Protein AF-A0A1C5G0B2-F1 (afdb_monomer_lite)

Sequence (48 aa):
MAPGVGIKEVARAAGVSVGTVSNVINRPESVSEATRDRVQAVIERLGY

pLDDT: mean 88.69, std 12.29, range [40.5, 95.81]

Secondary structure (DSSP, 8-state):
-PPP--HHHHHHHHTS-HHHHHHHHH-GGGS-HHHHHHHHHHHHHHT-

Radius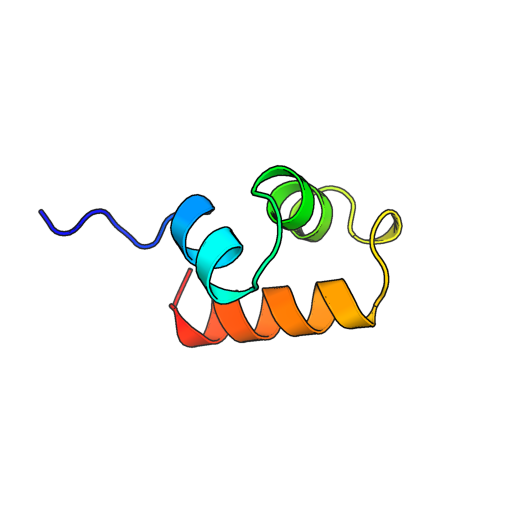 of gyration: 10.17 Å; chains: 1; bounding box: 19×16×33 Å

Structure (mmCIF, N/CA/C/O backbone):
data_AF-A0A1C5G0B2-F1
#
_entry.id   AF-A0A1C5G0B2-F1
#
loop_
_atom_site.group_PDB
_atom_site.id
_atom_site.type_symbol
_atom_site.label_atom_id
_atom_site.label_alt_id
_atom_site.label_comp_id
_atom_site.label_asym_id
_atom_site.label_entity_id
_atom_site.label_seq_id
_atom_site.pdbx_PDB_ins_code
_atom_site.Cartn_x
_atom_site.Cartn_y
_atom_site.Cartn_z
_atom_site.occupancy
_atom_site.B_iso_or_equiv
_atom_site.auth_seq_id
_atom_site.auth_comp_id
_atom_site.auth_asym_id
_atom_site.auth_atom_id
_atom_site.pdbx_PDB_model_num
ATOM 1 N N . MET A 1 1 ? 9.906 4.311 -22.634 1.00 40.50 1 MET A N 1
ATOM 2 C CA . MET A 1 1 ? 10.038 3.428 -21.459 1.00 40.50 1 MET A CA 1
ATOM 3 C C . MET A 1 1 ? 8.801 3.661 -20.614 1.00 40.50 1 MET A C 1
ATOM 5 O O . MET A 1 1 ? 8.684 4.739 -20.046 1.00 40.50 1 MET A O 1
ATOM 9 N N . ALA A 1 2 ? 7.815 2.760 -20.662 1.00 49.25 2 ALA A N 1
ATOM 10 C CA . ALA A 1 2 ? 6.682 2.867 -19.746 1.00 49.25 2 ALA A CA 1
ATOM 11 C C . ALA A 1 2 ? 7.270 2.833 -18.328 1.00 49.25 2 ALA A C 1
ATOM 13 O O . ALA A 1 2 ? 8.104 1.957 -18.077 1.00 49.25 2 ALA A O 1
ATOM 14 N N . PRO A 1 3 ? 6.969 3.807 -17.453 1.00 54.31 3 PRO A N 1
ATOM 15 C CA . PRO A 1 3 ? 7.463 3.750 -16.089 1.00 54.31 3 PRO A CA 1
ATOM 16 C C . PRO A 1 3 ? 6.977 2.418 -15.523 1.00 54.31 3 PRO A C 1
ATOM 18 O O . PRO A 1 3 ? 5.776 2.148 -15.551 1.00 54.31 3 PRO A O 1
ATOM 21 N N . GLY A 1 4 ? 7.915 1.551 -15.127 1.00 63.88 4 GLY A N 1
ATOM 22 C CA . GLY A 1 4 ? 7.575 0.282 -14.495 1.00 63.88 4 GLY A CA 1
ATOM 23 C C . GLY A 1 4 ? 6.573 0.558 -13.384 1.00 63.88 4 GLY A C 1
ATOM 24 O O . GLY A 1 4 ? 6.686 1.592 -12.714 1.00 63.88 4 GLY A O 1
ATOM 25 N N . VAL A 1 5 ? 5.565 -0.307 -13.252 1.00 72.88 5 VAL A N 1
ATOM 26 C CA . VAL A 1 5 ? 4.580 -0.205 -12.174 1.00 72.88 5 VAL A CA 1
ATOM 27 C C . VAL A 1 5 ? 5.360 0.031 -10.889 1.00 72.88 5 VAL A C 1
ATOM 29 O O . VAL A 1 5 ? 6.213 -0.758 -10.503 1.00 72.88 5 VAL A O 1
ATOM 32 N N . GLY A 1 6 ? 5.153 1.203 -10.305 1.00 85.69 6 GLY A N 1
ATOM 33 C CA . GLY A 1 6 ? 5.861 1.637 -9.118 1.00 85.69 6 GLY A CA 1
ATOM 34 C C . GLY A 1 6 ? 4.907 1.686 -7.944 1.00 85.69 6 GLY A C 1
ATOM 35 O O . GLY A 1 6 ? 3.689 1.758 -8.110 1.00 85.69 6 GLY A O 1
ATOM 36 N N . ILE A 1 7 ? 5.465 1.782 -6.743 1.00 89.38 7 ILE A N 1
ATOM 37 C CA . ILE A 1 7 ? 4.703 1.938 -5.498 1.00 89.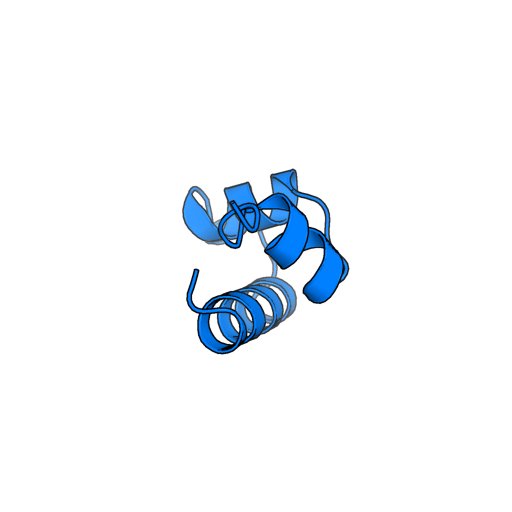38 7 ILE A CA 1
ATOM 38 C C . ILE A 1 7 ? 3.660 3.078 -5.549 1.00 89.38 7 ILE A C 1
ATOM 40 O O . ILE A 1 7 ? 2.626 3.010 -4.889 1.00 89.38 7 ILE A O 1
ATOM 44 N N . LYS A 1 8 ? 3.894 4.117 -6.367 1.00 91.44 8 LYS A N 1
ATOM 45 C CA . LYS A 1 8 ? 2.947 5.220 -6.609 1.00 91.44 8 LYS A CA 1
ATOM 46 C C . LYS A 1 8 ? 1.689 4.776 -7.357 1.00 91.44 8 LYS A C 1
ATOM 48 O O . LYS A 1 8 ? 0.595 5.193 -6.985 1.00 91.44 8 LYS A O 1
ATOM 53 N N . GLU A 1 9 ? 1.836 3.922 -8.366 1.00 92.31 9 GLU A N 1
ATOM 54 C CA . GLU A 1 9 ? 0.700 3.404 -9.134 1.00 92.31 9 GLU A CA 1
ATOM 55 C C . GLU A 1 9 ? -0.116 2.424 -8.294 1.00 92.31 9 GLU A C 1
ATOM 57 O O . GLU A 1 9 ? -1.342 2.518 -8.270 1.00 92.31 9 GLU A O 1
ATOM 62 N N . VAL A 1 10 ? 0.558 1.571 -7.516 1.00 92.75 10 VAL A N 1
ATOM 63 C CA . VAL A 1 10 ? -0.096 0.699 -6.528 1.00 92.75 10 VAL A CA 1
ATOM 64 C C . VAL A 1 10 ? -0.905 1.530 -5.532 1.00 92.75 10 VAL A C 1
ATOM 66 O O . VAL A 1 10 ? -2.082 1.254 -5.315 1.00 92.75 10 VAL A O 1
ATOM 69 N N . ALA A 1 11 ? -0.316 2.588 -4.969 1.00 94.00 11 ALA A N 1
ATOM 70 C CA . ALA A 1 11 ? -0.993 3.469 -4.019 1.00 94.00 11 ALA A CA 1
ATOM 71 C C . ALA A 1 11 ? -2.244 4.117 -4.633 1.00 94.00 11 ALA A C 1
ATOM 73 O O . ALA A 1 11 ? -3.329 4.068 -4.051 1.00 94.00 11 ALA A O 1
ATOM 74 N N . ARG A 1 12 ? -2.114 4.647 -5.854 1.00 93.88 12 ARG A N 1
ATOM 75 C CA . ARG A 1 12 ? -3.220 5.262 -6.593 1.00 93.88 12 ARG A CA 1
ATOM 76 C C . ARG A 1 12 ? -4.343 4.265 -6.888 1.00 93.88 12 ARG A C 1
ATOM 78 O O . ARG A 1 12 ? -5.504 4.590 -6.660 1.00 93.88 12 ARG A O 1
ATOM 85 N N . ALA A 1 13 ? -4.016 3.064 -7.360 1.00 93.44 13 ALA A N 1
ATOM 86 C CA . ALA A 1 13 ? -5.001 2.032 -7.683 1.00 93.44 13 ALA A CA 1
ATOM 87 C C . ALA A 1 13 ? -5.672 1.440 -6.429 1.00 93.44 13 ALA A C 1
ATOM 89 O O . ALA A 1 13 ? -6.875 1.173 -6.433 1.00 93.44 13 ALA A O 1
ATOM 90 N N . ALA A 1 14 ? -4.928 1.301 -5.332 1.00 93.75 14 ALA A N 1
ATOM 91 C CA . ALA A 1 14 ? -5.467 0.883 -4.042 1.00 93.75 14 ALA A CA 1
ATOM 92 C C . ALA A 1 14 ? -6.224 2.007 -3.313 1.00 93.75 14 ALA A C 1
ATOM 94 O O . ALA A 1 14 ? -6.937 1.724 -2.354 1.00 93.75 14 ALA A O 1
ATOM 95 N N . GLY A 1 15 ? -6.138 3.260 -3.772 1.00 95.00 15 GLY A N 1
ATOM 96 C CA . GLY A 1 15 ? -6.794 4.403 -3.132 1.00 95.00 15 GLY A CA 1
ATOM 97 C C . GLY A 1 15 ? -6.197 4.747 -1.766 1.00 95.00 15 GLY A C 1
ATOM 98 O O . GLY A 1 15 ? -6.921 5.166 -0.867 1.00 95.00 15 GLY A O 1
ATOM 99 N N . VAL A 1 16 ? -4.891 4.535 -1.599 1.00 95.75 16 VAL A N 1
ATOM 100 C CA . VAL A 1 16 ? -4.153 4.791 -0.355 1.00 95.75 16 VAL A CA 1
ATOM 101 C C . VAL A 1 16 ? -2.914 5.642 -0.623 1.00 95.75 16 VAL A C 1
ATOM 103 O O . VAL A 1 16 ? -2.531 5.886 -1.766 1.00 95.75 16 VAL A O 1
ATOM 106 N N . SER A 1 17 ? -2.249 6.088 0.439 1.00 95.81 17 SER A N 1
ATOM 107 C CA . SER A 1 17 ? -0.980 6.810 0.329 1.00 95.81 17 SER A CA 1
ATOM 108 C C . SER A 1 17 ? 0.185 5.863 0.031 1.00 95.81 17 SER A C 1
ATOM 110 O O . SER A 1 17 ? 0.195 4.710 0.459 1.00 95.81 17 SER A O 1
ATOM 112 N N . VAL A 1 18 ? 1.243 6.374 -0.607 1.00 94.12 18 VAL A N 1
ATOM 113 C CA . VAL A 1 18 ? 2.501 5.622 -0.817 1.00 94.12 18 VAL A CA 1
ATOM 114 C C . VAL A 1 18 ? 3.078 5.106 0.506 1.00 94.12 18 VAL A C 1
ATOM 116 O O . VAL A 1 18 ? 3.556 3.979 0.576 1.00 94.12 18 VAL A O 1
ATOM 119 N N . GL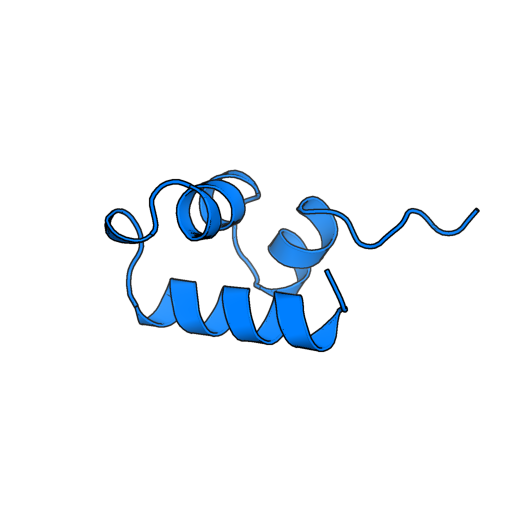Y A 1 19 ? 2.975 5.899 1.579 1.00 94.94 19 GLY A N 1
ATOM 120 C CA . GLY A 1 19 ? 3.370 5.478 2.925 1.00 94.94 19 GLY A CA 1
ATOM 121 C C . GLY A 1 19 ? 2.561 4.288 3.449 1.00 94.94 19 GLY A C 1
ATOM 122 O O . GLY A 1 19 ? 3.122 3.426 4.112 1.00 94.94 19 GLY A O 1
ATOM 123 N N . THR A 1 20 ? 1.278 4.178 3.094 1.00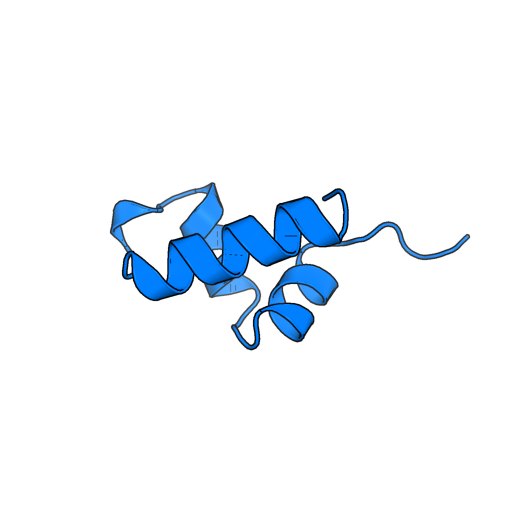 94.94 20 THR A N 1
ATOM 124 C CA . THR A 1 20 ? 0.442 3.019 3.440 1.00 94.94 20 THR A CA 1
ATOM 125 C C . THR A 1 20 ? 0.915 1.771 2.712 1.00 94.94 20 THR A C 1
ATOM 127 O O . THR A 1 20 ? 1.037 0.729 3.340 1.00 94.94 20 THR A O 1
ATOM 130 N N . VAL A 1 21 ? 1.249 1.874 1.422 1.00 93.81 21 VAL A N 1
ATOM 131 C CA . VAL A 1 21 ? 1.832 0.747 0.674 1.00 93.81 21 VAL A CA 1
ATOM 132 C C . VAL A 1 21 ? 3.186 0.349 1.267 1.00 93.81 21 VAL A C 1
ATOM 134 O O . VAL A 1 21 ? 3.458 -0.833 1.450 1.00 93.81 21 VAL A O 1
ATOM 137 N N . SER A 1 22 ? 4.008 1.327 1.660 1.00 92.94 22 SER A N 1
ATOM 138 C CA . SER A 1 22 ? 5.267 1.062 2.362 1.00 92.94 22 SER A CA 1
ATOM 139 C C . SER A 1 22 ? 5.042 0.358 3.700 1.00 92.94 22 SER A C 1
ATOM 141 O O . SER A 1 22 ? 5.753 -0.596 4.001 1.00 92.94 22 SER A O 1
ATOM 143 N N . ASN A 1 23 ? 4.037 0.764 4.480 1.00 95.31 23 ASN A N 1
ATOM 144 C CA . ASN A 1 23 ? 3.680 0.080 5.720 1.00 95.31 23 ASN A CA 1
ATOM 145 C C . ASN A 1 23 ? 3.159 -1.333 5.441 1.00 95.31 23 ASN A C 1
ATOM 147 O O . ASN A 1 23 ? 3.571 -2.253 6.121 1.00 95.31 23 ASN A O 1
ATOM 151 N N . VAL A 1 24 ? 2.349 -1.555 4.406 1.00 93.81 24 VAL A N 1
ATOM 152 C CA . VAL A 1 24 ? 1.914 -2.910 4.017 1.00 93.81 24 VAL A CA 1
ATOM 153 C C . VAL A 1 24 ? 3.106 -3.835 3.731 1.00 93.81 24 VAL A C 1
ATOM 155 O O . VAL A 1 24 ? 3.068 -5.004 4.110 1.00 93.81 24 VAL A O 1
ATOM 158 N N . ILE A 1 25 ? 4.163 -3.314 3.099 1.00 89.75 25 ILE A N 1
ATOM 159 C CA . ILE A 1 25 ? 5.365 -4.081 2.740 1.00 89.75 25 ILE A CA 1
ATOM 160 C C . ILE A 1 25 ? 6.317 -4.251 3.936 1.00 89.75 25 ILE A C 1
ATOM 162 O O . ILE A 1 25 ? 6.838 -5.340 4.153 1.00 89.75 25 ILE A O 1
ATOM 166 N N . ASN A 1 26 ? 6.556 -3.187 4.709 1.00 93.44 26 ASN A N 1
ATOM 167 C CA . ASN A 1 26 ? 7.623 -3.135 5.719 1.00 93.44 26 ASN A CA 1
ATOM 168 C C . ASN A 1 26 ? 7.136 -3.273 7.170 1.00 93.44 26 ASN A C 1
ATOM 170 O O . ASN A 1 26 ? 7.930 -3.626 8.037 1.00 93.44 26 ASN A O 1
ATOM 174 N N . ARG A 1 27 ? 5.874 -2.929 7.453 1.00 94.50 27 ARG A N 1
ATOM 175 C CA . ARG A 1 27 ? 5.231 -2.944 8.785 1.00 94.50 27 ARG A CA 1
ATOM 176 C C . ARG A 1 27 ? 3.746 -3.321 8.696 1.00 94.50 27 ARG A C 1
ATOM 178 O O . ARG A 1 27 ? 2.871 -2.505 9.016 1.00 94.50 27 ARG A O 1
ATOM 185 N N . PRO A 1 28 ? 3.431 -4.515 8.182 1.00 91.00 28 PRO A N 1
ATOM 186 C CA . PRO A 1 28 ? 2.057 -4.912 7.908 1.00 91.00 28 PRO A CA 1
ATOM 187 C C . PRO A 1 28 ? 1.148 -4.937 9.142 1.00 91.00 28 PRO A C 1
ATOM 189 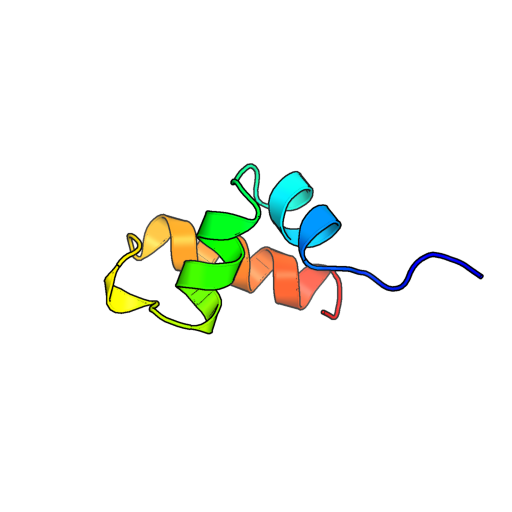O O . PRO A 1 28 ? -0.058 -4.775 9.008 1.00 91.00 28 PRO A O 1
ATOM 192 N N . GLU A 1 29 ? 1.703 -5.113 10.338 1.00 92.81 29 GLU A N 1
ATOM 193 C CA . GLU A 1 29 ? 0.975 -5.033 11.607 1.00 92.81 29 GLU A CA 1
ATOM 194 C C . GLU A 1 29 ? 0.459 -3.619 11.930 1.00 92.81 29 GLU A C 1
ATOM 196 O O . GLU A 1 29 ? -0.456 -3.460 12.732 1.00 92.81 29 GLU A O 1
ATOM 201 N N . SER A 1 30 ? 1.021 -2.584 11.295 1.00 92.25 30 SER A N 1
ATOM 202 C CA . SER A 1 30 ? 0.615 -1.183 11.483 1.00 92.25 30 SER A CA 1
ATOM 203 C C . SER A 1 30 ? -0.540 -0.756 10.567 1.00 92.25 30 SER A C 1
ATOM 205 O O . SER A 1 30 ? -0.923 0.416 10.563 1.00 92.25 30 SER A O 1
ATOM 207 N N . VAL A 1 31 ? -1.080 -1.665 9.752 1.00 94.94 31 VAL A N 1
ATOM 208 C CA . VAL A 1 31 ? -2.190 -1.405 8.826 1.00 94.94 31 VAL A CA 1
ATOM 209 C C . VAL A 1 31 ? -3.303 -2.421 9.038 1.00 94.94 31 VAL A C 1
ATOM 211 O O . VAL A 1 31 ? -3.057 -3.594 9.291 1.00 94.94 31 VAL A O 1
ATOM 214 N N . SER A 1 32 ? -4.552 -1.971 8.920 1.00 95.56 32 SER A N 1
ATOM 215 C CA . SER A 1 32 ? -5.708 -2.860 9.035 1.00 95.56 32 SER A CA 1
ATOM 216 C C . SER A 1 32 ? -5.679 -3.948 7.961 1.00 95.56 32 SER A C 1
ATOM 218 O O . SER A 1 32 ? -5.325 -3.676 6.811 1.00 95.56 32 SER A O 1
ATOM 220 N N . GLU A 1 33 ? -6.144 -5.146 8.314 1.00 94.38 33 GLU A N 1
ATOM 221 C CA . GLU A 1 33 ? -6.206 -6.303 7.410 1.00 94.38 33 GLU A CA 1
ATOM 222 C C . GLU A 1 33 ? -6.936 -5.978 6.101 1.00 94.38 33 GLU A C 1
ATOM 224 O O . GLU A 1 33 ? -6.431 -6.283 5.027 1.00 94.38 33 GLU A O 1
ATOM 229 N N . ALA A 1 34 ? -8.051 -5.243 6.167 1.00 94.69 34 ALA A N 1
ATOM 230 C CA . ALA A 1 34 ? -8.798 -4.815 4.982 1.00 94.69 34 ALA A CA 1
ATOM 231 C C . ALA A 1 34 ? -7.971 -3.938 4.021 1.00 94.69 34 ALA A C 1
ATOM 233 O O . ALA A 1 34 ? -8.053 -4.078 2.801 1.00 94.69 34 ALA A O 1
ATOM 234 N N . THR A 1 35 ? -7.156 -3.026 4.559 1.00 94.44 35 THR A N 1
ATOM 235 C CA . THR A 1 35 ? -6.268 -2.173 3.753 1.00 94.44 35 THR A CA 1
ATOM 236 C C . THR A 1 35 ? -5.137 -2.994 3.154 1.00 94.44 35 THR A C 1
ATOM 238 O O . THR A 1 35 ? -4.770 -2.786 1.997 1.00 94.44 35 THR A O 1
ATOM 241 N N . ARG A 1 36 ? -4.594 -3.933 3.933 1.00 95.19 36 ARG A N 1
ATOM 242 C CA . ARG A 1 36 ? -3.539 -4.840 3.491 1.00 95.19 36 ARG A CA 1
ATOM 243 C C . ARG A 1 36 ? -4.003 -5.690 2.316 1.00 95.19 36 ARG A C 1
ATOM 245 O O . ARG A 1 36 ? -3.350 -5.648 1.281 1.00 95.19 36 ARG A O 1
ATOM 252 N N . ASP A 1 37 ? -5.143 -6.359 2.456 1.00 95.44 37 ASP A N 1
ATOM 253 C CA . ASP A 1 37 ? -5.741 -7.212 1.426 1.00 95.44 37 ASP A CA 1
ATOM 254 C C . ASP A 1 37 ? -5.984 -6.438 0.123 1.00 95.44 37 ASP A C 1
ATOM 256 O O . ASP A 1 37 ? -5.520 -6.830 -0.948 1.00 95.44 37 ASP A O 1
ATOM 260 N N . ARG A 1 38 ? -6.572 -5.239 0.224 1.00 94.88 38 ARG A N 1
ATOM 261 C CA . ARG A 1 38 ? -6.794 -4.361 -0.931 1.00 94.88 38 ARG A CA 1
ATOM 262 C C . ARG A 1 38 ? -5.497 -3.986 -1.650 1.00 94.88 38 ARG A C 1
ATOM 264 O O . ARG A 1 38 ? -5.458 -3.975 -2.879 1.00 94.88 38 ARG A O 1
ATOM 271 N N . VAL A 1 39 ? -4.452 -3.630 -0.904 1.00 94.44 39 VAL A N 1
ATOM 272 C CA . VAL A 1 39 ? -3.148 -3.273 -1.483 1.00 94.44 39 VAL A CA 1
ATOM 273 C C . VAL A 1 39 ? -2.490 -4.499 -2.112 1.00 94.44 39 VAL A C 1
ATOM 275 O O . VAL A 1 39 ? -1.958 -4.387 -3.214 1.00 94.44 39 VAL A O 1
ATOM 278 N N . GLN A 1 40 ? -2.578 -5.662 -1.465 1.00 93.31 40 GLN A N 1
ATOM 279 C CA . GLN A 1 40 ? -2.049 -6.932 -1.965 1.00 93.31 40 GLN A CA 1
ATOM 280 C C . GLN A 1 40 ? -2.705 -7.319 -3.300 1.00 93.31 40 GLN A C 1
ATOM 282 O O . GLN A 1 40 ? -2.002 -7.542 -4.281 1.00 93.31 40 GLN A O 1
ATOM 287 N N . ALA A 1 41 ? -4.036 -7.255 -3.382 1.00 94.88 41 ALA A N 1
ATOM 288 C CA . ALA A 1 41 ? -4.782 -7.535 -4.608 1.00 94.88 41 ALA A CA 1
ATOM 289 C C . ALA A 1 41 ? -4.404 -6.587 -5.760 1.00 94.88 41 ALA A C 1
ATOM 291 O O . ALA A 1 41 ? -4.373 -6.977 -6.927 1.00 94.88 41 ALA A O 1
ATOM 292 N N . VAL A 1 42 ? -4.099 -5.322 -5.451 1.00 94.44 42 VAL A N 1
ATOM 293 C CA . VAL A 1 42 ? -3.635 -4.348 -6.448 1.00 94.44 42 VAL A CA 1
ATOM 294 C C . VAL A 1 42 ? -2.200 -4.631 -6.893 1.00 94.44 42 VAL A C 1
ATOM 296 O O . VAL A 1 42 ? -1.922 -4.515 -8.084 1.00 94.44 42 VAL A O 1
ATOM 299 N N . ILE A 1 43 ? -1.309 -5.013 -5.974 1.00 90.44 43 ILE A N 1
ATOM 300 C CA . ILE A 1 43 ? 0.063 -5.443 -6.288 1.00 90.44 43 ILE A CA 1
ATOM 301 C C . ILE A 1 43 ? 0.026 -6.627 -7.259 1.00 90.44 43 ILE A C 1
ATOM 303 O O . ILE A 1 43 ? 0.625 -6.546 -8.330 1.00 90.44 43 ILE A O 1
ATOM 307 N N . GLU A 1 44 ? -0.761 -7.662 -6.948 1.00 90.50 44 GLU A N 1
ATOM 308 C CA . GLU A 1 44 ? -0.920 -8.838 -7.812 1.00 90.50 44 GLU A CA 1
ATOM 309 C C . GLU A 1 44 ? -1.515 -8.476 -9.176 1.00 90.50 44 GLU A C 1
ATOM 311 O O . GLU A 1 44 ? -1.013 -8.903 -10.215 1.00 90.50 44 GLU A O 1
ATOM 316 N N . ARG A 1 45 ? -2.550 -7.627 -9.200 1.00 89.56 45 ARG A N 1
ATOM 317 C CA . ARG A 1 45 ? -3.191 -7.187 -10.447 1.00 89.56 45 ARG A CA 1
ATOM 318 C C . ARG A 1 45 ? -2.249 -6.394 -11.352 1.00 89.56 45 ARG A C 1
ATOM 320 O O . ARG A 1 45 ? -2.397 -6.448 -12.573 1.00 89.56 45 ARG A O 1
ATOM 327 N N . LEU A 1 46 ? -1.348 -5.607 -10.771 1.00 87.25 46 LEU A N 1
ATOM 328 C CA . LEU A 1 46 ? -0.423 -4.760 -11.520 1.00 87.25 46 LEU A CA 1
ATOM 329 C C . LEU A 1 46 ? 0.918 -5.451 -11.815 1.00 87.25 46 LEU A C 1
ATOM 331 O O . LEU A 1 46 ? 1.697 -4.909 -12.597 1.00 87.25 46 LEU A O 1
ATOM 335 N N . GLY A 1 47 ? 1.177 -6.627 -11.234 1.00 80.25 47 GLY A N 1
ATOM 336 C CA . GLY A 1 47 ? 2.438 -7.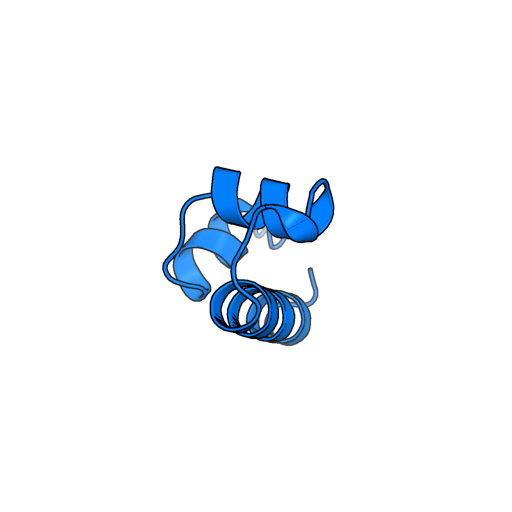355 -11.393 1.00 80.25 47 GLY A CA 1
ATOM 337 C C . GLY A 1 47 ? 3.632 -6.626 -10.773 1.00 80.25 47 GLY A C 1
ATOM 338 O O . GLY A 1 47 ? 4.712 -6.638 -11.364 1.00 80.25 47 GLY A O 1
ATOM 339 N N . TYR A 1 48 ? 3.402 -5.936 -9.648 1.00 74.75 48 TYR A N 1
ATOM 340 C CA . TYR A 1 48 ? 4.439 -5.244 -8.873 1.00 74.75 48 TYR A CA 1
ATOM 341 C C . TYR A 1 48 ? 5.268 -6.216 -8.029 1.00 74.75 48 TYR A C 1
ATOM 343 O O . TYR A 1 48 ? 4.657 -7.115 -7.409 1.00 74.75 48 TYR A O 1
#

Foldseek 3Di:
DPPQDDLVNLCVQLVHDSVLLVCLVPPVVVDDPVSNVSSVVSCVVSVD